Protein AF-A0A7S4PDT8-F1 (afdb_monomer_lite)

Foldseek 3Di:
DPPPPCPVVVVVVVVVPDDDDPPPDDDPPDPPDDPLRVLVVLLLVLCPVQPDPPLSVQKDKDWDDWDQPDDDVPDDPDRDIDTDIDIDGPDVVSVVRCVVCVVSSVVSSVVSVVVD

pLDDT: mean 81.69, std 13.07, range [42.16, 96.19]

Organism: NCBI:txid180227

Sequence (116 aa):
SKNFIGIVDLKDTIARYAKPGKWEHHLGECTALSHPQQVVQLLRGAMLRVLEFPVVDQLHIKLLSWDENYRVKGKNDLPMVHCVVEIYHKHKWAQGQFTSKIERISHEAQTALYER

Radius of gyration: 18.16 Å; chains: 1; bounding box: 42×42×39 Å

Structure (mmCIF, N/CA/C/O backbone):
data_AF-A0A7S4PDT8-F1
#
_entry.id   AF-A0A7S4PDT8-F1
#
loop_
_atom_site.group_PDB
_atom_site.id
_atom_site.type_symbol
_atom_site.label_atom_id
_atom_site.label_alt_id
_atom_site.label_comp_id
_atom_site.label_asym_id
_atom_site.label_entity_id
_atom_site.label_seq_id
_atom_site.pdbx_PDB_ins_code
_atom_site.Cartn_x
_atom_site.Cartn_y
_atom_site.Cartn_z
_atom_site.occupancy
_atom_site.B_iso_or_equiv
_atom_site.auth_seq_id
_atom_site.auth_comp_id
_atom_site.auth_asym_id
_atom_site.auth_atom_id
_atom_site.pdbx_PDB_model_num
ATOM 1 N N . SER A 1 1 ? -15.963 11.480 5.368 1.00 42.16 1 SER A N 1
ATOM 2 C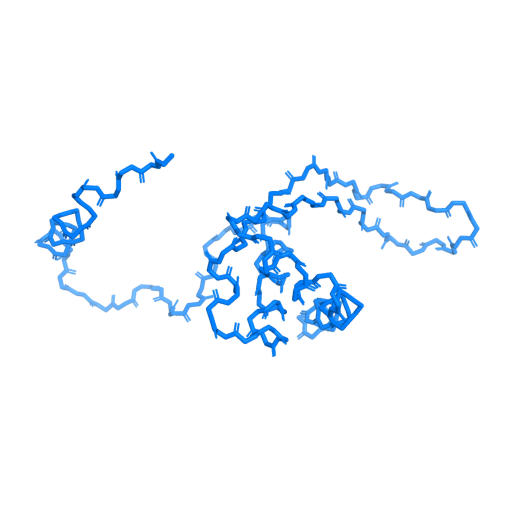 CA . SER A 1 1 ? -15.984 10.545 6.508 1.00 42.16 1 SER A CA 1
ATOM 3 C C . SER A 1 1 ? -16.959 9.430 6.169 1.00 42.16 1 SER A C 1
ATOM 5 O O . SER A 1 1 ? -18.136 9.730 6.030 1.00 42.16 1 SER A O 1
ATOM 7 N N . LYS A 1 2 ? -16.508 8.194 5.913 1.00 47.94 2 LYS A N 1
ATOM 8 C CA . LYS A 1 2 ? -17.435 7.053 5.821 1.00 47.94 2 LYS A CA 1
ATOM 9 C C . LYS A 1 2 ? -17.690 6.596 7.256 1.00 47.94 2 LYS A C 1
ATOM 11 O O . LYS A 1 2 ? -16.756 6.165 7.921 1.00 47.94 2 LYS A O 1
ATOM 16 N N . ASN A 1 3 ? -18.910 6.786 7.748 1.00 47.81 3 ASN A N 1
ATOM 17 C CA . ASN A 1 3 ? -19.301 6.346 9.084 1.00 47.81 3 ASN A CA 1
ATOM 18 C C . ASN A 1 3 ? -19.253 4.815 9.132 1.00 47.81 3 ASN A C 1
ATOM 20 O O . ASN A 1 3 ? -20.032 4.152 8.458 1.00 47.81 3 ASN A O 1
ATOM 24 N N . PHE A 1 4 ? -18.344 4.260 9.931 1.00 58.03 4 PHE A N 1
ATOM 25 C CA . PHE A 1 4 ? -18.204 2.819 10.169 1.00 58.03 4 PHE A CA 1
ATOM 26 C C . PHE A 1 4 ? -19.246 2.283 11.168 1.00 58.03 4 PHE A C 1
ATOM 28 O O . PHE A 1 4 ? -18.957 1.405 11.981 1.00 58.03 4 PHE A O 1
ATOM 35 N N . ILE A 1 5 ? -20.456 2.842 11.141 1.00 58.16 5 ILE A N 1
ATOM 36 C CA . ILE A 1 5 ? -21.562 2.393 11.987 1.00 58.16 5 ILE A CA 1
ATOM 37 C C . ILE A 1 5 ? -21.969 1.002 11.483 1.00 58.16 5 ILE A C 1
ATOM 39 O O . ILE A 1 5 ? -22.275 0.844 10.303 1.00 58.16 5 ILE A O 1
ATOM 43 N N . GLY A 1 6 ? -21.916 -0.005 12.359 1.00 65.56 6 GLY A N 1
ATOM 44 C CA . GLY A 1 6 ? -22.345 -1.377 12.056 1.00 65.56 6 GLY A CA 1
ATOM 45 C C . GLY A 1 6 ? -21.249 -2.365 11.634 1.00 65.56 6 GLY A C 1
ATOM 46 O O . GLY A 1 6 ? -21.570 -3.507 11.325 1.00 65.56 6 GLY A O 1
ATOM 47 N N . ILE A 1 7 ? -19.957 -1.998 11.638 1.00 72.44 7 ILE A N 1
ATOM 48 C CA . ILE A 1 7 ? -18.881 -2.982 11.365 1.00 72.44 7 ILE A CA 1
ATOM 49 C C . ILE A 1 7 ? -18.844 -4.088 12.425 1.00 72.44 7 ILE A C 1
ATOM 51 O O . ILE A 1 7 ? -18.633 -5.253 12.091 1.00 72.44 7 ILE A O 1
ATOM 55 N N . VAL A 1 8 ? -19.044 -3.729 13.695 1.00 71.00 8 VAL A N 1
ATOM 56 C CA . VAL A 1 8 ? -19.076 -4.706 14.792 1.00 71.00 8 VAL A CA 1
ATOM 57 C C . VAL A 1 8 ? -20.268 -5.648 14.616 1.00 71.00 8 VAL A C 1
ATOM 59 O O . VAL A 1 8 ? -20.077 -6.861 14.610 1.00 71.00 8 VAL A O 1
ATOM 62 N N . ASP A 1 9 ? -21.453 -5.103 14.330 1.00 80.31 9 ASP A N 1
ATOM 63 C CA . ASP A 1 9 ? -22.667 -5.890 14.089 1.00 80.31 9 ASP A CA 1
ATOM 64 C C . ASP A 1 9 ? -22.531 -6.810 12.868 1.00 80.31 9 ASP A C 1
ATOM 66 O O . ASP A 1 9 ? -22.990 -7.955 12.884 1.00 80.31 9 ASP A O 1
ATOM 70 N N . LEU A 1 10 ? -21.859 -6.341 11.811 1.00 78.31 10 LEU A N 1
ATOM 71 C CA . LEU A 1 10 ? -21.557 -7.141 10.627 1.00 78.31 10 LEU A CA 1
ATOM 72 C C . LEU A 1 10 ? -20.612 -8.297 10.967 1.00 78.31 10 LEU A C 1
ATOM 74 O O . LEU A 1 10 ? -20.885 -9.435 10.588 1.00 78.31 10 LEU A O 1
ATOM 78 N N . LYS A 1 11 ? -19.534 -8.029 11.712 1.00 8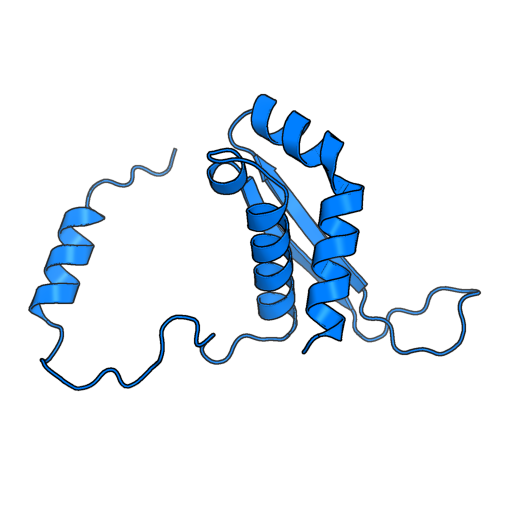3.19 11 LYS A N 1
ATOM 79 C CA . LYS A 1 11 ? -18.587 -9.055 12.169 1.00 83.19 11 LYS A CA 1
ATOM 80 C C . LYS A 1 11 ? -19.302 -10.123 13.000 1.00 83.19 11 LYS A C 1
ATOM 82 O O . LYS A 1 11 ? -19.136 -11.312 12.735 1.00 83.19 11 LYS A O 1
ATOM 87 N N . ASP A 1 12 ? -20.133 -9.709 13.952 1.00 83.56 12 ASP A N 1
ATOM 88 C CA . ASP A 1 12 ? -20.864 -10.620 14.840 1.00 83.56 12 ASP A CA 1
ATOM 89 C C . ASP A 1 12 ? -21.955 -11.401 14.091 1.00 83.56 12 ASP A C 1
ATOM 91 O O . ASP A 1 12 ? -22.276 -12.541 14.427 1.00 83.56 12 ASP A O 1
ATOM 95 N N . THR A 1 13 ? -22.528 -10.816 13.041 1.00 84.56 13 THR A N 1
ATOM 96 C CA . THR A 1 13 ? -23.460 -11.511 12.146 1.00 84.56 13 THR A CA 1
ATOM 97 C C . THR A 1 13 ? -22.737 -12.562 11.308 1.00 84.56 13 THR A C 1
ATOM 99 O O . THR A 1 13 ? -23.162 -13.712 11.300 1.00 84.56 13 THR A O 1
ATOM 102 N N . ILE A 1 14 ? -21.611 -12.222 10.673 1.00 84.81 14 ILE A N 1
ATOM 103 C CA . ILE A 1 14 ? -20.808 -13.175 9.888 1.00 84.81 14 ILE A CA 1
ATOM 104 C C . ILE A 1 14 ? -20.341 -14.341 10.767 1.00 84.81 14 ILE A C 1
ATOM 106 O O . ILE A 1 14 ? -20.483 -15.496 10.374 1.00 84.81 14 ILE A O 1
ATOM 110 N N . ALA A 1 15 ? -19.856 -14.054 11.978 1.00 82.75 15 ALA A N 1
ATOM 111 C CA . ALA A 1 15 ? -19.406 -15.077 12.918 1.00 82.75 15 ALA A CA 1
ATOM 112 C C . ALA A 1 15 ? -20.526 -16.056 13.311 1.00 82.75 15 ALA A C 1
ATOM 114 O O . ALA A 1 15 ? -20.270 -17.250 13.436 1.00 82.75 15 ALA A O 1
ATOM 115 N N . ARG A 1 16 ? -21.771 -15.578 13.455 1.00 85.62 16 ARG A N 1
ATOM 116 C CA . ARG A 1 16 ? -22.934 -16.428 13.769 1.00 85.62 16 ARG A CA 1
ATOM 117 C C . ARG A 1 16 ? -23.318 -17.386 12.642 1.00 85.62 16 ARG A C 1
ATOM 119 O O . ARG A 1 16 ? -23.827 -18.464 12.927 1.00 85.62 16 ARG A O 1
ATOM 126 N N . TYR A 1 17 ? -23.103 -16.996 11.387 1.00 85.56 17 TYR A N 1
ATOM 127 C CA . TYR A 1 17 ? -23.430 -17.826 10.221 1.00 85.56 17 TYR A CA 1
ATOM 128 C C . TYR A 1 17 ? -22.256 -18.683 9.727 1.00 85.56 17 TYR A C 1
ATOM 130 O O . TYR A 1 17 ? -22.453 -19.559 8.882 1.00 85.56 17 TYR A O 1
ATOM 138 N N . ALA A 1 18 ? -21.046 -18.465 10.246 1.00 83.94 18 ALA A N 1
ATOM 139 C CA . ALA A 1 18 ? -19.896 -19.303 9.945 1.00 83.94 18 ALA A CA 1
ATOM 140 C C . ALA A 1 18 ? -20.105 -20.719 10.510 1.00 83.94 18 ALA A C 1
ATOM 142 O O . ALA A 1 18 ? -20.403 -20.902 11.690 1.00 83.94 18 ALA A O 1
ATOM 143 N N . LYS A 1 19 ? -19.947 -21.741 9.663 1.00 84.81 19 LYS A N 1
ATOM 144 C CA . LYS A 1 19 ? -20.020 -23.140 10.100 1.00 84.81 19 LYS A CA 1
ATOM 145 C C . LYS A 1 19 ? -18.720 -23.516 10.822 1.00 84.81 19 LYS A C 1
ATOM 147 O O . LYS A 1 19 ? -17.650 -23.248 10.274 1.00 84.81 19 LYS A O 1
ATOM 152 N N . PRO A 1 20 ? -18.775 -24.159 12.003 1.00 83.75 20 PRO A N 1
ATOM 153 C CA . PRO A 1 20 ? -17.583 -24.707 12.637 1.00 83.75 20 PRO A CA 1
ATOM 154 C C . PRO A 1 20 ? -16.903 -25.704 11.694 1.00 83.75 20 PRO A C 1
ATOM 156 O O . PRO A 1 20 ? -17.548 -26.617 11.181 1.00 83.75 20 PRO A O 1
ATOM 159 N N . GLY A 1 21 ? -15.607 -25.532 11.459 1.00 84.06 21 GLY A N 1
ATOM 160 C CA . GLY A 1 21 ? -14.851 -26.345 10.515 1.00 84.06 21 GLY A CA 1
ATOM 161 C C . GLY A 1 21 ? -13.355 -26.105 10.644 1.00 84.06 21 GLY A C 1
ATOM 162 O O . GLY A 1 21 ? -12.915 -25.205 11.362 1.00 84.06 21 GLY A O 1
ATOM 163 N N . LYS A 1 22 ? -12.559 -26.932 9.961 1.00 82.88 22 LYS A N 1
ATOM 164 C CA . LYS A 1 22 ? -11.133 -26.640 9.798 1.00 82.88 22 LYS A CA 1
ATOM 165 C C . LYS A 1 22 ? -10.993 -25.406 8.912 1.00 82.88 22 LYS A C 1
ATOM 167 O O . LYS A 1 22 ? -11.775 -25.231 7.983 1.00 82.88 22 LYS A O 1
ATOM 172 N N . TRP A 1 23 ? -9.995 -24.576 9.196 1.00 78.56 23 TRP A N 1
ATOM 173 C CA . TRP A 1 23 ? -9.633 -23.480 8.306 1.00 78.56 23 TRP A CA 1
ATOM 174 C C . TRP A 1 23 ? -9.277 -24.051 6.931 1.00 78.56 23 TRP A C 1
ATOM 176 O O . TRP A 1 23 ? -8.345 -24.842 6.819 1.00 78.56 23 TRP A O 1
ATOM 186 N N . GLU A 1 24 ? -10.050 -23.677 5.913 1.00 78.19 24 GLU A N 1
ATOM 187 C CA . GLU A 1 24 ? -9.806 -24.071 4.518 1.00 78.19 24 GLU A CA 1
ATOM 188 C C . GLU A 1 24 ? -8.677 -23.249 3.885 1.00 78.19 24 GLU A C 1
ATOM 190 O O . GLU A 1 24 ? -8.078 -23.680 2.905 1.00 78.19 24 GLU A O 1
ATOM 195 N N . HIS A 1 25 ? -8.373 -22.093 4.482 1.00 73.56 25 HIS A N 1
ATOM 196 C CA . HIS A 1 25 ? -7.353 -21.158 4.032 1.00 73.56 25 HIS A CA 1
ATOM 197 C C . HIS A 1 25 ? -6.482 -20.687 5.194 1.00 73.56 25 HIS A C 1
ATOM 199 O O . HIS A 1 25 ? -6.972 -20.468 6.308 1.00 73.56 25 HIS A O 1
ATOM 205 N N . HIS A 1 26 ? -5.189 -20.507 4.938 1.00 63.97 26 HIS A N 1
ATOM 206 C CA . HIS A 1 26 ? -4.231 -20.058 5.946 1.00 63.97 26 HIS A CA 1
ATOM 207 C C . HIS A 1 26 ? -4.237 -18.532 6.114 1.00 63.97 26 HIS A C 1
ATOM 209 O O . HIS A 1 26 ? -4.506 -17.770 5.185 1.00 63.97 26 HIS A O 1
ATOM 215 N N . LEU A 1 27 ? -3.892 -18.059 7.317 1.00 52.47 27 LEU A N 1
ATOM 216 C CA . LEU A 1 27 ? -3.690 -16.633 7.574 1.00 52.47 27 LEU A CA 1
ATOM 217 C C . LEU A 1 27 ? -2.565 -16.111 6.663 1.00 52.47 27 LEU A C 1
ATOM 219 O O . LEU A 1 27 ? -1.423 -16.542 6.784 1.00 52.47 27 LEU A O 1
ATOM 223 N N . GLY A 1 28 ? -2.894 -15.187 5.758 1.00 54.62 28 GLY A N 1
ATOM 224 C CA . GLY A 1 28 ? -1.947 -14.651 4.774 1.00 54.62 28 GLY A CA 1
ATOM 225 C C . GLY A 1 28 ? -2.035 -15.282 3.381 1.00 54.62 28 GLY A C 1
ATOM 226 O O . GLY A 1 28 ? -1.351 -14.804 2.475 1.00 54.62 28 GLY A O 1
ATOM 227 N N . GLU A 1 29 ? -2.904 -16.278 3.163 1.00 58.53 29 GLU A N 1
ATOM 228 C CA . GLU A 1 29 ? -3.249 -16.708 1.806 1.00 58.53 29 GLU A CA 1
ATOM 229 C C . GLU A 1 29 ? -3.983 -15.582 1.074 1.00 58.53 29 GLU A C 1
ATOM 231 O O . GLU A 1 29 ? -5.135 -15.239 1.348 1.00 58.53 29 GLU A O 1
ATOM 236 N N . CYS A 1 30 ? -3.285 -14.981 0.115 1.00 55.34 30 CYS A N 1
ATOM 237 C CA . CYS A 1 30 ? -3.881 -14.064 -0.837 1.00 55.34 30 CYS A CA 1
ATOM 238 C C . CYS A 1 30 ? -4.673 -14.876 -1.864 1.00 55.34 30 CYS A C 1
ATOM 240 O O . CYS A 1 30 ? -4.113 -15.380 -2.835 1.00 55.34 30 CYS A O 1
ATOM 242 N N . THR A 1 31 ? -5.979 -15.003 -1.634 1.00 63.16 31 THR A N 1
ATOM 243 C CA . THR A 1 31 ? -6.925 -15.544 -2.619 1.00 63.16 31 THR A CA 1
ATOM 244 C C . THR A 1 31 ? -6.740 -14.840 -3.966 1.00 63.16 31 THR A C 1
ATOM 246 O O . THR A 1 31 ? -6.783 -13.616 -4.017 1.00 63.16 31 THR A O 1
ATOM 249 N N . ALA A 1 32 ? -6.468 -15.614 -5.027 1.00 67.31 32 ALA A N 1
ATOM 250 C CA . ALA A 1 32 ? -6.452 -15.240 -6.452 1.00 67.31 32 ALA A CA 1
ATOM 251 C C . ALA A 1 32 ? -6.155 -13.757 -6.789 1.00 67.31 32 ALA A C 1
ATOM 253 O O . ALA A 1 32 ? -6.842 -13.157 -7.618 1.00 67.31 32 ALA A O 1
ATOM 254 N N . LEU A 1 33 ? -5.150 -13.145 -6.152 1.00 73.62 33 LEU A N 1
ATOM 255 C CA . LEU A 1 33 ? -4.835 -11.742 -6.402 1.00 73.62 33 LEU A CA 1
ATOM 256 C C . LEU A 1 33 ? -4.169 -11.620 -7.768 1.00 73.62 33 LEU A C 1
ATOM 258 O O . LEU A 1 33 ? -3.184 -12.308 -8.047 1.00 73.62 33 LEU A O 1
ATOM 262 N N . SER A 1 34 ? -4.656 -10.700 -8.595 1.00 83.38 34 SER A N 1
ATOM 263 C CA . SER A 1 34 ? -3.968 -10.344 -9.835 1.00 83.38 34 SER A CA 1
ATOM 264 C C . SER A 1 34 ? -2.583 -9.757 -9.528 1.00 83.38 34 SER A C 1
ATOM 266 O O . SER A 1 34 ? -2.371 -9.196 -8.449 1.00 83.38 34 SER A O 1
ATOM 268 N N . HIS A 1 35 ? -1.625 -9.848 -10.460 1.00 84.00 35 HIS A N 1
ATOM 269 C CA . HIS A 1 35 ? -0.278 -9.281 -10.266 1.00 84.00 35 HIS A CA 1
ATOM 270 C C . HIS A 1 35 ? -0.289 -7.828 -9.746 1.00 84.00 35 HIS A C 1
ATOM 272 O O . HIS A 1 35 ? 0.419 -7.547 -8.775 1.00 84.00 35 HIS A O 1
ATOM 278 N N . PRO A 1 36 ? -1.147 -6.919 -10.256 1.00 86.12 36 PRO A N 1
ATOM 279 C CA . PRO A 1 36 ? -1.220 -5.566 -9.716 1.00 86.12 36 PRO A CA 1
ATOM 280 C C . PRO A 1 36 ? -1.685 -5.511 -8.253 1.00 86.12 36 PRO A C 1
ATOM 282 O O . PRO A 1 36 ? -1.161 -4.731 -7.456 1.00 86.12 36 PRO A O 1
ATOM 285 N N . GLN A 1 37 ? -2.646 -6.356 -7.866 1.00 84.94 37 GLN A N 1
ATOM 286 C CA . GLN A 1 37 ? -3.107 -6.438 -6.478 1.00 84.94 37 GLN A CA 1
ATOM 287 C C . GLN A 1 37 ? -2.007 -6.967 -5.555 1.00 84.94 37 GLN A C 1
ATOM 289 O O . GLN A 1 37 ? -1.846 -6.457 -4.447 1.00 84.94 37 GLN A O 1
ATOM 294 N N . GLN A 1 38 ? -1.217 -7.941 -6.013 1.00 84.44 38 GLN A N 1
ATOM 295 C CA . GLN A 1 38 ? -0.073 -8.453 -5.258 1.00 84.44 38 GLN A CA 1
ATOM 296 C C . GLN A 1 38 ? 0.978 -7.362 -5.025 1.00 84.44 38 GLN A C 1
ATOM 298 O O . GLN A 1 38 ? 1.443 -7.203 -3.898 1.00 84.44 38 GLN A O 1
ATOM 303 N N . VAL A 1 39 ? 1.292 -6.554 -6.043 1.00 85.56 39 VAL A N 1
ATOM 304 C CA . VAL A 1 39 ? 2.229 -5.424 -5.913 1.00 85.56 39 VAL A CA 1
ATOM 305 C C . VAL A 1 39 ? 1.734 -4.396 -4.895 1.00 85.56 39 VAL A C 1
ATOM 307 O O . VAL A 1 39 ? 2.512 -3.933 -4.061 1.00 85.56 39 VAL A O 1
ATOM 310 N N . VAL A 1 40 ? 0.435 -4.084 -4.886 1.00 89.06 40 VAL A N 1
ATOM 311 C CA . VAL A 1 40 ? -0.151 -3.195 -3.869 1.00 89.06 40 VAL A CA 1
ATOM 312 C C . VAL A 1 40 ? 0.003 -3.773 -2.456 1.00 89.06 40 VAL A C 1
ATOM 314 O O . VAL A 1 40 ? 0.322 -3.027 -1.528 1.00 89.06 40 VAL A O 1
ATOM 317 N N . GLN A 1 41 ? -0.179 -5.085 -2.273 1.00 88.06 41 GLN A N 1
ATOM 318 C CA . GLN A 1 41 ? 0.018 -5.721 -0.965 1.00 88.06 41 GLN A CA 1
ATOM 319 C C . GLN A 1 41 ? 1.488 -5.757 -0.540 1.00 88.06 41 GLN A C 1
ATOM 321 O O . GLN A 1 41 ? 1.781 -5.522 0.630 1.00 88.06 41 GLN A O 1
ATOM 326 N N . LEU A 1 42 ? 2.419 -5.981 -1.470 1.00 87.94 42 LEU A N 1
ATOM 327 C CA . LEU A 1 42 ? 3.856 -5.931 -1.185 1.00 87.94 42 LEU A CA 1
ATOM 328 C C . LEU A 1 42 ? 4.287 -4.524 -0.768 1.00 87.94 42 LEU A C 1
ATOM 330 O O . LEU A 1 42 ? 4.977 -4.366 0.238 1.00 87.94 42 LEU A O 1
ATOM 334 N N . LEU A 1 43 ? 3.796 -3.494 -1.462 1.00 90.81 43 LEU A N 1
ATOM 335 C CA . LEU A 1 43 ? 4.027 -2.104 -1.079 1.00 90.81 43 LEU A CA 1
ATOM 336 C C . LEU A 1 43 ? 3.441 -1.792 0.306 1.00 90.81 43 LEU A C 1
ATOM 338 O O . LEU A 1 43 ? 4.096 -1.143 1.122 1.00 90.81 43 LEU A O 1
ATOM 342 N N . ARG A 1 44 ? 2.236 -2.292 0.613 1.00 91.19 44 ARG A N 1
ATOM 343 C CA . ARG A 1 44 ? 1.639 -2.163 1.952 1.00 91.19 44 ARG A CA 1
ATOM 344 C C . ARG A 1 44 ? 2.488 -2.862 3.019 1.00 91.19 44 ARG A C 1
ATOM 346 O O . ARG A 1 44 ? 2.694 -2.296 4.089 1.00 91.19 44 ARG A O 1
ATOM 353 N N . GLY A 1 45 ? 3.006 -4.054 2.729 1.00 91.38 45 GLY A N 1
ATOM 354 C CA . GLY A 1 45 ? 3.917 -4.788 3.609 1.00 91.38 45 GLY A CA 1
ATOM 355 C C . GLY A 1 45 ? 5.217 -4.026 3.875 1.00 91.38 45 GLY A C 1
ATOM 356 O O . GLY A 1 45 ? 5.626 -3.899 5.026 1.00 91.38 45 GLY A O 1
ATOM 357 N N . ALA A 1 46 ? 5.819 -3.442 2.837 1.00 93.00 46 ALA A N 1
ATOM 358 C CA . ALA A 1 46 ? 7.000 -2.591 2.965 1.00 93.00 46 ALA A CA 1
ATOM 359 C C . ALA A 1 46 ? 6.727 -1.352 3.834 1.00 93.00 46 ALA A C 1
ATOM 361 O O . ALA A 1 46 ? 7.511 -1.031 4.727 1.00 93.00 46 ALA A O 1
ATOM 362 N N . MET A 1 47 ? 5.580 -0.690 3.643 1.00 93.69 47 MET A N 1
ATOM 363 C CA . MET A 1 47 ? 5.157 0.422 4.500 1.00 93.69 47 MET A CA 1
ATOM 364 C C . MET A 1 47 ? 5.031 -0.002 5.967 1.00 93.69 47 MET A C 1
ATOM 366 O O . MET A 1 47 ? 5.524 0.714 6.829 1.00 93.69 47 MET A O 1
ATOM 370 N N . LEU A 1 48 ? 4.430 -1.162 6.257 1.00 92.88 48 LEU A N 1
ATOM 371 C CA . LEU A 1 48 ? 4.302 -1.691 7.624 1.00 92.88 48 LEU A CA 1
ATOM 372 C C . LEU A 1 48 ? 5.648 -1.985 8.294 1.00 92.88 48 LEU A C 1
ATOM 374 O O . LEU A 1 48 ? 5.747 -1.871 9.511 1.00 92.88 48 LEU A O 1
ATOM 378 N N . ARG A 1 49 ? 6.680 -2.351 7.527 1.00 92.38 49 ARG A N 1
ATOM 379 C CA . ARG A 1 49 ? 8.025 -2.609 8.069 1.00 92.38 49 ARG A CA 1
ATOM 380 C C . ARG A 1 49 ? 8.841 -1.340 8.301 1.00 92.38 49 ARG A C 1
ATOM 382 O O . ARG A 1 49 ? 9.706 -1.319 9.172 1.00 92.38 49 ARG A O 1
ATOM 389 N N . VAL A 1 50 ? 8.596 -0.290 7.518 1.00 94.62 50 VAL A N 1
ATOM 390 C CA . VAL A 1 50 ? 9.407 0.940 7.533 1.00 94.62 50 VAL A CA 1
ATOM 391 C C . VAL A 1 50 ? 8.769 2.067 8.355 1.00 94.62 50 VAL A C 1
ATOM 393 O O . VAL A 1 50 ? 9.474 2.892 8.954 1.00 94.62 50 VAL A O 1
ATOM 396 N N . LEU A 1 51 ? 7.440 2.145 8.357 1.00 93.31 51 LEU A N 1
ATOM 397 C CA . LEU A 1 51 ? 6.677 3.184 9.036 1.00 93.31 51 LEU A CA 1
ATOM 398 C C . LEU A 1 51 ? 6.209 2.695 10.406 1.00 93.31 51 LEU A C 1
ATOM 400 O O . LEU A 1 51 ? 5.819 1.547 10.578 1.00 93.31 51 LEU A O 1
ATOM 404 N N . GLU A 1 52 ? 6.217 3.599 11.380 1.00 87.75 52 GLU A N 1
ATOM 405 C CA . GLU A 1 52 ? 5.746 3.304 12.731 1.00 87.75 52 GLU A CA 1
ATOM 406 C C . GLU A 1 52 ? 4.215 3.317 12.795 1.00 87.75 52 GLU A C 1
ATOM 408 O O . GLU A 1 52 ? 3.538 4.035 12.049 1.00 87.75 52 GLU A O 1
ATOM 413 N N . PHE A 1 53 ? 3.650 2.551 13.727 1.00 78.31 53 PHE A N 1
ATOM 414 C CA . PHE A 1 53 ? 2.239 2.682 14.072 1.00 78.31 53 PHE A CA 1
ATOM 415 C C . PHE A 1 53 ? 1.980 4.079 14.675 1.00 78.31 53 PHE A C 1
ATOM 417 O O . PHE A 1 53 ? 2.772 4.516 15.510 1.00 78.31 53 PHE A O 1
ATOM 424 N N . PRO A 1 54 ? 0.898 4.799 14.309 1.00 84.94 54 PRO A N 1
ATOM 425 C CA . PRO A 1 54 ? -0.224 4.399 13.452 1.00 84.94 54 PRO A CA 1
ATOM 426 C C . PRO A 1 54 ? -0.166 4.972 12.020 1.00 84.94 54 PRO A C 1
ATOM 428 O O . PRO A 1 54 ? -1.213 5.168 11.401 1.00 84.94 54 PRO A O 1
ATOM 431 N N . VAL A 1 55 ? 1.019 5.298 11.478 1.00 89.88 55 VAL A N 1
ATOM 432 C CA . VAL A 1 55 ? 1.165 6.006 10.186 1.00 89.88 55 VAL A CA 1
ATOM 433 C C . VAL A 1 55 ? 0.474 5.249 9.050 1.00 89.88 55 VAL A C 1
ATOM 435 O O . V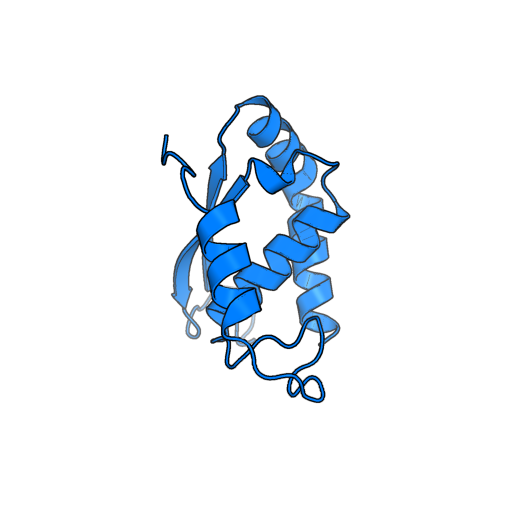AL A 1 55 ? -0.273 5.853 8.285 1.00 89.88 55 VAL A O 1
ATOM 438 N N . VAL A 1 56 ? 0.690 3.934 8.949 1.00 88.69 56 VAL A N 1
ATOM 439 C CA . VAL A 1 56 ? 0.191 3.122 7.824 1.00 88.69 56 VAL A CA 1
ATOM 440 C C . VAL A 1 56 ? -1.335 3.111 7.745 1.00 88.69 56 VAL A C 1
ATOM 442 O O . VAL A 1 56 ? -1.886 3.178 6.649 1.00 88.69 56 VAL A O 1
ATOM 445 N N . ASP A 1 57 ? -2.027 3.119 8.883 1.00 89.56 57 ASP A N 1
ATOM 446 C CA . ASP A 1 57 ? -3.495 3.157 8.926 1.00 89.56 57 ASP A CA 1
ATOM 447 C C . ASP A 1 57 ? -4.070 4.495 8.442 1.00 89.56 57 ASP A C 1
ATOM 449 O O . ASP A 1 57 ? -5.253 4.593 8.112 1.00 89.56 57 ASP A O 1
ATOM 453 N N . GLN A 1 58 ? -3.235 5.534 8.368 1.00 92.69 58 GLN A N 1
ATOM 454 C CA . GLN A 1 58 ? -3.608 6.825 7.797 1.00 92.69 58 GLN A CA 1
ATOM 455 C C . GLN A 1 58 ? -3.367 6.907 6.288 1.00 92.69 58 GLN A C 1
ATOM 457 O O . GLN A 1 58 ? -3.719 7.935 5.703 1.00 92.69 58 GLN A O 1
ATOM 462 N N . LEU A 1 59 ? -2.772 5.876 5.673 1.00 92.94 59 LEU A N 1
ATOM 463 C CA . LEU A 1 59 ? -2.415 5.832 4.258 1.00 92.94 59 LEU A CA 1
ATOM 464 C C . LEU A 1 59 ? -3.292 4.830 3.493 1.00 92.94 59 LEU A C 1
ATOM 466 O O . LEU A 1 59 ? -3.565 3.717 3.947 1.00 92.94 59 LEU A O 1
ATOM 470 N N . HIS A 1 60 ? -3.716 5.212 2.291 1.00 92.31 60 HIS A N 1
ATOM 471 C CA . HIS A 1 60 ? -4.465 4.347 1.386 1.00 92.31 60 HIS A CA 1
ATOM 472 C C . HIS A 1 60 ? -3.806 4.315 0.010 1.00 92.31 60 HIS A C 1
ATOM 474 O O . HIS A 1 60 ? -3.538 5.361 -0.575 1.00 92.31 60 HIS A O 1
ATOM 480 N N . ILE A 1 61 ? -3.564 3.107 -0.496 1.00 93.06 61 ILE A N 1
ATOM 481 C CA . ILE A 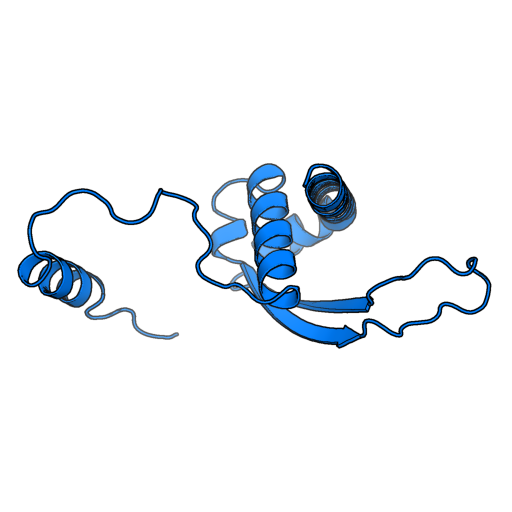1 61 ? -2.902 2.874 -1.779 1.00 93.06 61 ILE A CA 1
ATOM 482 C C . ILE A 1 61 ? -3.974 2.642 -2.836 1.00 93.06 61 ILE A C 1
ATOM 484 O O . ILE A 1 61 ? -4.831 1.773 -2.668 1.00 93.06 61 ILE A O 1
ATOM 488 N N . LYS A 1 62 ? -3.895 3.373 -3.943 1.00 91.75 62 LYS A N 1
ATOM 489 C CA . LYS A 1 62 ? -4.711 3.147 -5.133 1.00 91.75 62 LYS A CA 1
ATOM 490 C C . LYS A 1 62 ? -3.801 2.907 -6.326 1.00 91.75 62 LYS A C 1
ATOM 492 O O . LYS A 1 62 ? -2.963 3.743 -6.643 1.00 91.75 62 LYS A O 1
ATOM 497 N N . LEU A 1 63 ? -3.984 1.783 -7.007 1.00 89.75 63 LEU A N 1
ATOM 498 C CA . LEU A 1 63 ? -3.334 1.542 -8.290 1.00 89.75 63 LEU A CA 1
ATOM 499 C C . LEU A 1 63 ? -3.958 2.453 -9.356 1.00 89.75 63 LEU A C 1
ATOM 501 O O . LEU A 1 63 ? -5.179 2.464 -9.514 1.00 89.75 63 LEU A O 1
ATOM 505 N N . LEU A 1 64 ? -3.125 3.209 -10.069 1.00 91.00 64 LEU A N 1
ATOM 506 C CA . LEU A 1 64 ? -3.547 4.079 -11.166 1.00 91.00 64 LEU A CA 1
ATOM 507 C C . LEU A 1 64 ? -3.270 3.464 -12.536 1.00 91.00 64 LEU A C 1
ATOM 509 O O . LEU A 1 64 ? -4.090 3.607 -13.438 1.00 91.00 64 LEU A O 1
ATOM 513 N N . SER A 1 65 ? -2.120 2.810 -12.702 1.00 89.69 65 SER A N 1
ATOM 514 C CA . SER A 1 65 ? -1.704 2.250 -13.988 1.00 89.69 65 SER A CA 1
ATOM 515 C C . SER A 1 65 ? -0.816 1.024 -13.810 1.00 89.69 65 SER A C 1
ATOM 517 O O . SER A 1 65 ? -0.066 0.929 -12.836 1.00 89.69 65 SER A O 1
ATOM 519 N N . TRP A 1 66 ? -0.914 0.111 -14.772 1.00 90.50 66 TRP A N 1
ATOM 520 C CA . TRP A 1 66 ? -0.126 -1.108 -14.890 1.00 90.50 66 TRP A CA 1
ATOM 521 C C . TRP A 1 66 ? 0.177 -1.354 -16.367 1.00 90.50 66 TRP A C 1
ATOM 523 O O . TRP A 1 66 ? -0.749 -1.505 -17.164 1.00 90.50 66 TRP A O 1
ATOM 533 N N . ASP A 1 67 ? 1.457 -1.385 -16.725 1.00 88.69 67 ASP A N 1
ATOM 534 C CA . ASP A 1 67 ? 1.918 -1.622 -18.091 1.00 88.69 67 ASP A CA 1
ATOM 535 C C . ASP A 1 67 ? 3.081 -2.619 -18.096 1.00 88.69 67 ASP A C 1
ATOM 537 O O . ASP A 1 67 ? 4.192 -2.311 -17.666 1.00 88.69 67 ASP A O 1
ATOM 541 N N . GLU A 1 68 ? 2.812 -3.829 -18.582 1.00 85.00 68 GLU A N 1
ATOM 542 C CA . GLU A 1 68 ? 3.791 -4.919 -18.696 1.00 85.00 68 GLU A CA 1
ATOM 543 C C . GLU A 1 68 ? 4.689 -4.782 -19.931 1.00 85.00 68 GLU A C 1
ATOM 545 O O . GLU A 1 68 ? 5.711 -5.455 -20.035 1.00 85.00 68 GLU A O 1
ATOM 550 N N . ASN A 1 69 ? 4.325 -3.900 -20.865 1.00 81.31 69 ASN A N 1
ATOM 551 C CA . ASN A 1 69 ? 5.063 -3.657 -22.102 1.00 81.31 69 ASN A CA 1
ATOM 552 C C . ASN A 1 69 ? 5.900 -2.378 -22.031 1.00 81.31 69 ASN A C 1
ATOM 554 O O . ASN A 1 69 ? 6.397 -1.904 -23.058 1.00 81.31 69 ASN A O 1
ATOM 558 N N . TYR A 1 70 ? 6.053 -1.807 -20.838 1.00 77.56 70 TYR A N 1
ATOM 559 C CA . TYR A 1 70 ? 6.753 -0.553 -20.661 1.00 77.56 70 TYR A CA 1
ATOM 560 C C . TYR A 1 70 ? 8.230 -0.685 -21.043 1.00 77.56 70 TYR A C 1
ATOM 562 O O . TYR A 1 70 ? 8.976 -1.496 -20.494 1.00 77.56 70 TYR A O 1
ATOM 570 N N . ARG A 1 71 ? 8.674 0.155 -21.984 1.00 70.31 71 ARG A N 1
ATOM 571 C CA . ARG A 1 71 ? 10.066 0.199 -22.449 1.00 70.31 71 ARG A CA 1
ATOM 572 C C . ARG A 1 71 ? 10.703 1.532 -22.088 1.00 70.31 71 ARG A C 1
ATOM 574 O O . ARG A 1 71 ? 10.324 2.577 -22.616 1.00 70.31 71 ARG A O 1
ATOM 581 N N . VAL A 1 72 ? 11.729 1.496 -21.241 1.00 66.50 72 VAL A N 1
ATOM 582 C CA . VAL A 1 72 ? 12.571 2.667 -20.966 1.00 66.50 72 VAL A CA 1
ATOM 583 C C . VAL A 1 72 ? 13.593 2.796 -22.093 1.00 66.50 72 VAL A C 1
ATOM 585 O O . VAL A 1 72 ? 14.467 1.943 -22.237 1.00 66.50 72 VAL A O 1
ATOM 588 N N . LYS A 1 73 ? 13.533 3.874 -22.886 1.00 62.91 73 LYS A N 1
ATOM 589 C CA . LYS A 1 73 ? 14.585 4.165 -23.877 1.00 62.91 73 LYS A CA 1
ATOM 590 C C . LYS A 1 73 ? 15.938 4.296 -23.157 1.00 62.91 73 LYS A C 1
ATOM 592 O O . LYS A 1 73 ? 16.128 5.232 -22.389 1.00 62.91 73 LYS A O 1
ATOM 597 N N . GLY A 1 74 ? 16.860 3.363 -23.406 1.00 66.19 74 GLY A N 1
ATOM 598 C CA . GLY A 1 74 ? 18.238 3.400 -22.893 1.00 66.19 74 GLY A CA 1
ATOM 599 C C . GLY A 1 74 ? 18.557 2.477 -21.709 1.00 66.19 74 GLY A C 1
ATOM 600 O O . GLY A 1 74 ? 19.717 2.416 -21.312 1.00 66.19 74 GLY A O 1
ATOM 601 N N . LYS A 1 75 ? 17.587 1.731 -21.161 1.00 57.03 75 LYS A N 1
ATOM 602 C CA . LYS A 1 75 ? 17.864 0.597 -20.262 1.00 57.03 75 LYS A CA 1
ATOM 603 C C . LYS A 1 75 ? 17.520 -0.700 -20.993 1.00 57.03 75 LYS A C 1
ATOM 605 O O . LYS A 1 75 ? 16.426 -0.820 -21.528 1.00 57.03 75 LYS A O 1
ATOM 610 N N . ASN A 1 76 ? 18.511 -1.590 -21.044 1.00 55.53 76 ASN A N 1
ATOM 611 C CA . ASN A 1 76 ? 18.550 -2.892 -21.720 1.00 55.53 76 ASN A CA 1
ATOM 612 C C . ASN A 1 76 ? 17.238 -3.691 -21.625 1.00 55.53 76 ASN A C 1
ATOM 614 O O . ASN A 1 76 ? 16.517 -3.531 -20.646 1.00 55.53 76 ASN A O 1
ATOM 618 N N . ASP A 1 77 ? 17.011 -4.574 -22.610 1.00 57.41 77 ASP A N 1
ATOM 619 C CA . ASP A 1 77 ? 15.833 -5.418 -22.927 1.00 57.41 77 ASP A CA 1
ATOM 620 C C . ASP A 1 77 ? 15.270 -6.335 -21.810 1.00 57.41 77 ASP A C 1
ATOM 622 O O . ASP A 1 77 ? 14.739 -7.414 -22.075 1.00 57.41 77 ASP A O 1
ATOM 626 N N . LEU A 1 78 ? 15.366 -5.946 -20.543 1.00 58.88 78 LEU A N 1
ATOM 627 C CA . LEU A 1 78 ? 14.732 -6.652 -19.445 1.00 58.88 78 LEU A CA 1
ATOM 628 C C . LEU A 1 78 ? 13.237 -6.309 -19.420 1.00 58.88 78 LEU A C 1
ATOM 630 O O . LEU A 1 78 ? 12.886 -5.126 -19.471 1.00 58.88 78 LEU A O 1
ATOM 634 N N . PRO A 1 79 ? 12.349 -7.314 -19.311 1.00 63.34 79 PRO A N 1
ATOM 635 C CA . PRO A 1 79 ? 10.930 -7.063 -19.122 1.00 63.34 79 PRO A CA 1
ATOM 636 C C . PRO A 1 79 ? 10.739 -6.282 -17.818 1.00 63.34 79 PRO A C 1
ATOM 638 O O . PRO A 1 79 ? 11.040 -6.772 -16.729 1.00 63.34 79 PRO A O 1
ATOM 641 N N . MET A 1 80 ? 10.279 -5.038 -17.939 1.00 74.19 80 MET A N 1
ATOM 642 C CA . MET A 1 80 ? 9.946 -4.176 -16.812 1.00 74.19 80 MET A CA 1
ATOM 643 C C . MET A 1 80 ? 8.446 -3.929 -16.811 1.00 74.19 80 MET A C 1
ATOM 645 O O . MET A 1 80 ? 7.883 -3.484 -17.807 1.00 74.19 80 MET A O 1
ATOM 649 N N . VAL A 1 81 ? 7.816 -4.154 -15.662 1.00 81.12 81 VAL A N 1
ATOM 650 C CA . VAL A 1 81 ? 6.446 -3.703 -15.441 1.00 81.12 81 VAL A CA 1
ATOM 651 C C . VAL A 1 81 ? 6.482 -2.294 -14.869 1.00 81.12 81 VAL A C 1
ATOM 653 O O . VAL A 1 81 ? 7.136 -2.036 -13.856 1.00 81.12 81 VAL A O 1
ATOM 656 N N . HIS A 1 82 ? 5.754 -1.380 -15.497 1.00 86.06 82 HIS A N 1
ATOM 657 C CA . HIS A 1 82 ? 5.539 -0.041 -14.980 1.00 86.06 82 HIS A CA 1
ATOM 658 C C . HIS A 1 82 ? 4.238 0.010 -14.187 1.00 86.06 82 HIS A C 1
ATOM 660 O O . HIS A 1 82 ? 3.148 -0.196 -14.719 1.00 86.06 82 HIS A O 1
ATOM 666 N N . CYS A 1 83 ? 4.367 0.289 -12.894 1.00 87.38 83 CYS A N 1
ATOM 667 C CA . CYS A 1 83 ? 3.256 0.386 -11.960 1.00 87.38 83 CYS A CA 1
ATOM 668 C C . CYS A 1 83 ? 3.214 1.802 -11.387 1.00 87.38 83 CYS A C 1
ATOM 670 O O . CYS A 1 83 ? 4.197 2.273 -10.813 1.00 87.38 83 CYS A O 1
ATOM 672 N N . VAL A 1 84 ? 2.074 2.476 -11.533 1.00 89.69 84 VAL A N 1
ATOM 673 C CA . VAL A 1 84 ? 1.840 3.799 -10.943 1.00 89.69 84 VAL A CA 1
ATOM 674 C C . VAL A 1 84 ? 0.791 3.658 -9.858 1.00 89.69 84 VAL A C 1
ATOM 676 O O . VAL A 1 84 ? -0.318 3.183 -10.112 1.00 89.69 84 VAL A O 1
ATOM 679 N N . VAL A 1 85 ? 1.130 4.104 -8.653 1.00 91.56 85 VAL A N 1
ATOM 680 C CA . VAL A 1 85 ? 0.228 4.112 -7.501 1.00 91.56 85 VAL A CA 1
ATOM 681 C C . VAL A 1 85 ? 0.086 5.519 -6.943 1.00 91.56 85 VAL A C 1
ATOM 683 O O . VAL A 1 85 ? 1.014 6.323 -6.985 1.00 91.56 85 VAL A O 1
ATOM 686 N N . GLU A 1 86 ? -1.078 5.796 -6.377 1.00 93.88 86 GLU A N 1
ATOM 687 C CA . GLU A 1 86 ? -1.366 7.007 -5.625 1.00 93.88 86 GLU A CA 1
ATOM 688 C C . GLU A 1 86 ? -1.539 6.664 -4.148 1.00 93.88 86 GLU A C 1
ATOM 690 O O . GLU A 1 86 ? -2.214 5.691 -3.797 1.00 93.88 86 GLU A O 1
ATOM 695 N N . ILE A 1 87 ? -0.925 7.472 -3.284 1.00 93.25 87 ILE A N 1
ATOM 696 C CA . ILE A 1 87 ? -0.991 7.312 -1.833 1.00 93.25 87 ILE A CA 1
ATOM 697 C C . ILE A 1 87 ? -1.811 8.459 -1.254 1.00 93.25 87 ILE A C 1
ATOM 699 O O . ILE A 1 87 ? -1.351 9.597 -1.170 1.00 93.25 87 ILE A O 1
ATOM 703 N N . TYR A 1 88 ? -3.030 8.150 -0.827 1.00 94.06 88 TYR A N 1
ATOM 704 C CA . TYR A 1 88 ? -3.879 9.090 -0.105 1.00 94.06 88 TYR A CA 1
ATOM 705 C C . TYR A 1 88 ? -3.531 9.068 1.375 1.00 94.06 88 TYR A C 1
ATOM 707 O O . TYR A 1 88 ? -3.256 8.008 1.935 1.00 94.06 88 TYR A O 1
ATOM 715 N N . HIS A 1 89 ? -3.617 10.222 2.031 1.00 93.81 89 HIS A N 1
ATOM 716 C CA . HIS A 1 89 ? -3.396 10.336 3.466 1.00 93.81 89 HIS A CA 1
ATOM 717 C C . HIS A 1 89 ? -4.559 11.054 4.151 1.00 93.81 89 HIS A C 1
ATOM 719 O O . HIS A 1 89 ? -5.109 12.027 3.635 1.00 93.81 89 HIS A O 1
ATOM 725 N N . LYS A 1 90 ? -4.910 10.615 5.362 1.00 92.06 90 LYS A N 1
ATOM 726 C CA . LYS A 1 90 ? -5.922 11.299 6.182 1.00 92.06 90 LYS A CA 1
ATOM 727 C C . LYS A 1 90 ? -5.369 12.549 6.872 1.00 92.06 90 LYS A C 1
ATOM 729 O O . LYS A 1 90 ? -6.083 13.534 7.034 1.00 92.06 90 LYS A O 1
ATOM 734 N N . HIS A 1 91 ? -4.094 12.522 7.259 1.00 91.38 91 HIS A N 1
ATOM 735 C CA . HIS A 1 91 ? -3.443 13.600 8.005 1.00 91.38 91 HIS A CA 1
ATOM 736 C C . HIS A 1 91 ? -2.086 13.970 7.398 1.00 91.38 91 HIS A C 1
ATOM 738 O O . HIS A 1 91 ? -1.350 13.099 6.942 1.00 91.38 91 HIS A O 1
ATOM 744 N N . LYS A 1 92 ? -1.730 15.263 7.433 1.00 92.38 92 LYS A N 1
ATOM 745 C CA . LYS A 1 92 ? -0.463 15.770 6.869 1.00 92.38 92 LYS A CA 1
ATOM 746 C C . LYS A 1 92 ? 0.785 15.208 7.557 1.00 92.38 92 LYS A C 1
ATOM 748 O O . LYS A 1 92 ? 1.807 15.031 6.908 1.00 92.38 92 LYS A O 1
ATOM 753 N N . TRP A 1 93 ? 0.715 14.890 8.851 1.00 93.31 93 TRP A N 1
ATOM 754 C CA . TRP A 1 93 ? 1.852 14.280 9.550 1.00 93.31 93 TRP A CA 1
ATOM 755 C C . TRP A 1 93 ? 2.181 12.886 8.995 1.00 93.31 93 TRP A C 1
ATOM 757 O O . TRP A 1 93 ? 3.352 12.539 8.879 1.00 93.31 93 TRP A O 1
ATOM 767 N N . ALA A 1 94 ? 1.168 12.118 8.577 1.00 93.12 94 ALA A N 1
ATOM 768 C CA . ALA A 1 94 ? 1.369 10.806 7.970 1.00 93.12 94 ALA A CA 1
ATOM 769 C C . ALA A 1 94 ? 2.008 10.932 6.582 1.00 93.12 94 ALA A C 1
ATOM 771 O O . ALA A 1 94 ? 2.903 10.162 6.248 1.00 93.12 94 ALA A O 1
ATOM 772 N N . GLN A 1 95 ? 1.609 11.953 5.812 1.00 94.50 95 GLN A N 1
ATOM 773 C CA . GLN A 1 95 ? 2.267 12.306 4.554 1.00 94.50 95 GLN A CA 1
ATOM 774 C C . GLN A 1 95 ? 3.752 12.610 4.778 1.00 94.50 95 GLN A C 1
ATOM 776 O O . GLN A 1 95 ? 4.585 12.015 4.107 1.00 94.50 95 GLN A O 1
ATOM 781 N N . GLY A 1 96 ? 4.081 13.479 5.742 1.00 93.00 96 GLY A N 1
ATOM 782 C CA . GLY A 1 96 ? 5.468 13.853 6.035 1.00 93.00 96 GLY A CA 1
ATOM 783 C C . GLY A 1 96 ? 6.347 12.649 6.388 1.00 93.00 96 GLY A C 1
ATOM 784 O O . GLY A 1 96 ? 7.447 12.509 5.855 1.00 93.00 96 GLY A O 1
ATOM 785 N N . GLN A 1 97 ? 5.827 11.744 7.224 1.00 94.00 97 GLN A N 1
ATOM 786 C CA . GLN A 1 97 ? 6.495 10.492 7.603 1.00 94.00 97 GLN A CA 1
ATOM 787 C C . GLN A 1 97 ? 6.653 9.517 6.428 1.00 94.00 97 GLN A C 1
ATOM 789 O O . GLN A 1 97 ? 7.680 8.854 6.308 1.00 94.00 97 GLN A O 1
ATOM 794 N N . PHE A 1 98 ? 5.651 9.426 5.550 1.00 94.62 98 PHE A N 1
ATOM 795 C CA . PHE A 1 98 ? 5.743 8.623 4.333 1.00 94.62 98 PHE A CA 1
ATOM 796 C C . PHE A 1 98 ? 6.818 9.173 3.389 1.00 94.62 98 PHE A C 1
ATOM 798 O O . PHE A 1 98 ? 7.711 8.440 2.967 1.00 94.62 98 PHE A O 1
ATOM 805 N N . THR A 1 99 ? 6.771 10.476 3.097 1.00 94.56 99 THR A N 1
ATOM 806 C CA . THR A 1 99 ? 7.692 11.117 2.151 1.00 94.56 99 THR A CA 1
ATOM 807 C C . THR A 1 99 ? 9.140 11.077 2.621 1.00 94.56 99 THR A C 1
ATOM 809 O O . THR A 1 99 ? 10.027 10.889 1.796 1.00 94.56 99 THR A O 1
ATOM 812 N N . SER A 1 100 ? 9.402 11.184 3.928 1.00 95.50 100 SER A N 1
ATOM 813 C CA . SER A 1 100 ? 10.770 11.139 4.463 1.00 95.50 100 SER A CA 1
ATOM 814 C C . SER A 1 100 ? 11.420 9.754 4.384 1.00 95.50 100 SER A C 1
ATOM 816 O O . SER A 1 100 ? 12.635 9.644 4.521 1.00 95.50 100 SER A O 1
ATOM 818 N N . LYS A 1 101 ? 10.633 8.694 4.157 1.00 96.19 101 LYS A N 1
ATOM 819 C CA . LYS A 1 101 ? 11.096 7.299 4.109 1.00 96.19 101 LYS A CA 1
ATOM 820 C C . LYS A 1 101 ? 10.815 6.618 2.762 1.00 96.19 101 LYS A C 1
ATOM 822 O O . LYS A 1 101 ? 10.975 5.402 2.655 1.00 96.19 101 LYS A O 1
ATOM 827 N N . ILE A 1 102 ? 10.419 7.372 1.732 1.00 94.50 102 ILE A N 1
ATOM 828 C CA . ILE A 1 102 ? 9.938 6.825 0.452 1.00 94.50 102 ILE A CA 1
ATOM 829 C C . ILE A 1 102 ? 10.973 5.950 -0.267 1.00 94.50 102 ILE A C 1
ATOM 831 O O . ILE A 1 102 ? 10.618 4.901 -0.803 1.00 94.50 102 ILE A O 1
ATOM 835 N N . GLU A 1 103 ? 12.252 6.323 -0.227 1.00 94.06 103 GLU A N 1
ATOM 836 C CA . GLU A 1 103 ? 13.333 5.546 -0.848 1.00 94.06 103 GLU A CA 1
ATOM 837 C C . GLU A 1 103 ? 13.502 4.190 -0.160 1.00 94.06 103 GLU A C 1
ATOM 839 O O . GLU A 1 103 ? 13.559 3.153 -0.819 1.00 94.06 103 GLU A O 1
ATOM 844 N N . ARG A 1 104 ? 13.477 4.179 1.178 1.00 95.69 104 ARG A N 1
ATOM 845 C CA . ARG A 1 104 ? 13.560 2.950 1.972 1.00 95.69 104 ARG A CA 1
ATOM 846 C C . ARG A 1 104 ? 12.348 2.047 1.749 1.00 95.69 104 ARG A C 1
ATOM 848 O O . ARG A 1 104 ? 12.516 0.840 1.630 1.00 95.69 104 ARG A O 1
ATOM 855 N N . ILE A 1 105 ? 11.144 2.618 1.665 1.00 94.00 105 ILE A N 1
ATOM 856 C CA . ILE A 1 105 ? 9.919 1.869 1.335 1.00 94.00 105 ILE A CA 1
ATOM 857 C C . ILE A 1 105 ? 10.030 1.251 -0.061 1.00 94.00 105 ILE A C 1
ATOM 859 O O . ILE A 1 105 ? 9.681 0.088 -0.241 1.00 94.00 105 ILE A O 1
ATOM 863 N N . SER A 1 106 ? 10.535 2.012 -1.035 1.00 90.12 106 SER A N 1
ATOM 864 C CA . SER A 1 106 ? 10.713 1.546 -2.415 1.00 90.12 106 SER A CA 1
ATOM 865 C C . SER A 1 106 ? 11.699 0.382 -2.489 1.00 90.12 106 SER A C 1
ATOM 867 O O . SER A 1 106 ? 11.394 -0.636 -3.104 1.00 90.12 106 SER A O 1
ATOM 869 N N . HIS A 1 107 ? 12.840 0.502 -1.807 1.00 91.12 107 HIS A N 1
ATOM 870 C CA . HIS A 1 107 ? 13.831 -0.566 -1.715 1.00 91.12 107 HIS A CA 1
ATOM 871 C C . HIS A 1 107 ? 13.243 -1.825 -1.065 1.00 91.12 107 HIS A C 1
ATOM 873 O O . HIS A 1 107 ? 13.357 -2.916 -1.608 1.00 91.12 107 HIS A O 1
ATOM 879 N N . GLU A 1 108 ? 12.556 -1.676 0.068 1.00 92.00 108 GLU A N 1
ATOM 880 C CA . GLU A 1 108 ? 11.931 -2.787 0.791 1.00 92.00 108 GLU A CA 1
ATOM 881 C C . GLU A 1 108 ? 10.858 -3.511 -0.043 1.00 92.00 108 GLU A C 1
ATOM 883 O O . GLU A 1 108 ? 10.774 -4.739 -0.034 1.00 92.00 108 GLU A O 1
ATOM 888 N N . ALA A 1 109 ? 10.047 -2.760 -0.795 1.00 88.00 109 ALA A N 1
ATOM 889 C CA . ALA A 1 109 ? 9.047 -3.327 -1.696 1.00 88.00 109 ALA A CA 1
ATOM 890 C C . ALA A 1 109 ? 9.695 -4.078 -2.870 1.00 88.00 109 ALA A C 1
ATOM 892 O O . ALA A 1 109 ? 9.195 -5.125 -3.277 1.00 88.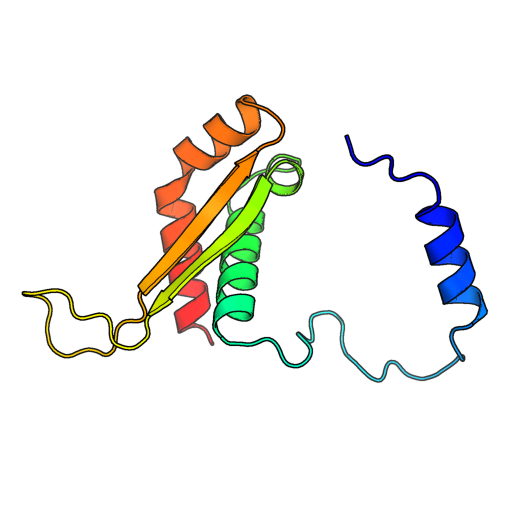00 109 ALA A O 1
ATOM 893 N N . GLN A 1 110 ? 10.812 -3.563 -3.392 1.00 84.81 110 GLN A N 1
ATOM 894 C CA . GLN A 1 110 ? 11.571 -4.209 -4.457 1.00 84.81 110 GLN A CA 1
ATOM 895 C C . GLN A 1 110 ? 12.250 -5.499 -3.976 1.00 84.81 110 GLN A C 1
ATOM 897 O O . GLN A 1 110 ? 12.167 -6.512 -4.663 1.00 84.81 110 GLN A O 1
ATOM 902 N N . THR A 1 111 ? 12.862 -5.506 -2.790 1.00 86.25 111 THR A N 1
ATOM 903 C CA . THR A 1 111 ? 13.439 -6.726 -2.200 1.00 86.25 111 THR A CA 1
ATOM 904 C C . THR A 1 111 ? 12.376 -7.806 -2.020 1.00 86.25 111 THR A C 1
ATOM 906 O O . THR A 1 111 ? 12.570 -8.939 -2.450 1.00 86.25 111 THR A O 1
ATOM 909 N N . ALA A 1 112 ? 11.202 -7.438 -1.498 1.00 82.19 112 ALA A N 1
ATOM 910 C CA . ALA A 1 112 ? 10.092 -8.370 -1.309 1.00 82.19 112 ALA A CA 1
ATOM 911 C C . ALA A 1 112 ? 9.536 -8.958 -2.623 1.00 82.19 112 ALA A C 1
ATOM 913 O O . ALA A 1 112 ? 8.877 -9.997 -2.593 1.00 82.19 112 ALA A O 1
ATOM 914 N N . LEU A 1 113 ? 9.767 -8.301 -3.767 1.00 75.75 113 LEU A N 1
ATOM 915 C CA . LEU A 1 113 ? 9.442 -8.845 -5.089 1.00 75.75 113 LEU A CA 1
ATOM 916 C C . LEU A 1 113 ? 10.454 -9.902 -5.552 1.00 75.75 113 LEU A C 1
ATOM 918 O O . LEU A 1 113 ? 10.050 -10.826 -6.246 1.00 75.75 113 LEU A O 1
ATOM 922 N N . TYR A 1 114 ? 11.733 -9.772 -5.188 1.00 75.00 114 TYR A N 1
ATOM 923 C CA . TYR A 1 114 ? 12.792 -10.713 -5.582 1.00 75.00 114 TYR A CA 1
ATOM 924 C C . TYR A 1 114 ? 12.900 -11.944 -4.675 1.00 75.00 114 TYR A C 1
ATOM 926 O O . TYR A 1 114 ? 13.440 -12.959 -5.098 1.00 75.00 114 TYR A O 1
ATOM 934 N N . GLU A 1 115 ? 12.416 -11.861 -3.435 1.00 73.69 115 GLU A N 1
ATOM 935 C CA . GLU A 1 115 ? 12.395 -12.984 -2.481 1.00 73.69 115 GLU A CA 1
ATOM 936 C C . GLU A 1 115 ? 11.225 -13.966 -2.705 1.00 73.69 115 GLU A C 1
ATOM 938 O O . GLU A 1 115 ? 11.091 -14.940 -1.962 1.00 73.69 115 GLU A O 1
ATOM 943 N N . ARG A 1 116 ? 10.370 -13.707 -3.700 1.00 58.19 116 ARG A N 1
ATOM 944 C CA . ARG A 1 116 ? 9.265 -14.578 -4.125 1.00 58.19 116 ARG A CA 1
ATOM 945 C C . ARG A 1 116 ? 9.667 -15.454 -5.302 1.00 58.19 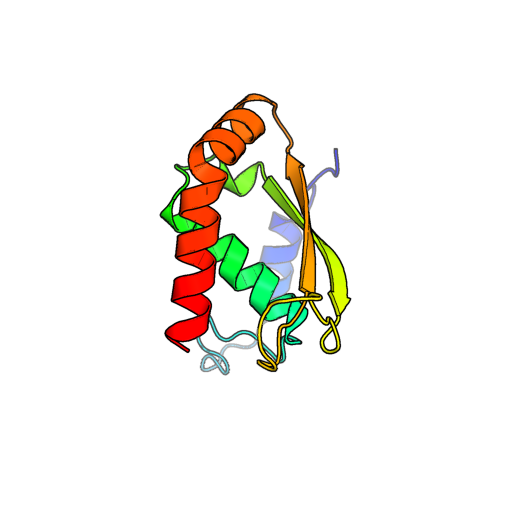116 ARG A C 1
ATOM 947 O O . ARG A 1 116 ? 9.226 -16.623 -5.299 1.00 58.19 116 ARG A O 1
#

Secondary structure (DSSP, 8-state):
----TTHHHHHHHHHHHSPP---SS-TT--TT--HHHHHHHHHHHHHHHHSPTTTGGGEEEEEEEEETT---TTS-S----EEEEEEEESSHHHHHHHHHTHHHHHHHHHHHHH--